Protein AF-K1RT16-F1 (afdb_monomer)

Mean predicted aligned error: 9.26 Å

Organism: NCBI:txid408170

Structure (mmCIF, N/CA/C/O backbone):
data_AF-K1RT16-F1
#
_entry.id   AF-K1RT16-F1
#
loop_
_atom_site.group_PDB
_atom_site.id
_atom_site.type_symbol
_atom_site.label_atom_id
_atom_site.label_alt_id
_atom_site.label_comp_id
_atom_site.label_asym_id
_atom_site.label_entity_id
_atom_site.label_seq_id
_atom_site.pdbx_PDB_ins_code
_atom_site.Cartn_x
_atom_site.Cartn_y
_atom_site.Cartn_z
_atom_site.occupancy
_atom_site.B_iso_or_equiv
_atom_site.auth_seq_id
_atom_site.auth_comp_id
_atom_site.auth_asym_id
_atom_site.auth_atom_id
_atom_site.pdbx_PDB_model_num
ATOM 1 N N . MET A 1 1 ? -18.205 9.769 19.112 1.00 47.03 1 MET A N 1
ATOM 2 C CA . MET A 1 1 ? -17.700 8.475 19.623 1.00 47.03 1 MET A CA 1
ATOM 3 C C . MET A 1 1 ? -16.893 8.660 20.906 1.00 47.03 1 MET A C 1
ATOM 5 O O . MET A 1 1 ? -17.236 8.002 21.869 1.00 47.03 1 MET A O 1
ATOM 9 N N . LEU A 1 2 ? -15.941 9.605 20.981 1.00 46.44 2 LEU A N 1
ATOM 10 C CA . LEU A 1 2 ? -15.275 9.965 22.253 1.00 46.44 2 LEU A CA 1
ATOM 11 C C . LEU A 1 2 ? -16.250 10.515 23.318 1.00 46.44 2 LEU A C 1
ATOM 13 O O . LEU A 1 2 ? -16.195 10.094 24.462 1.00 46.44 2 LEU A O 1
ATOM 17 N N . TYR A 1 3 ? -17.230 11.332 22.914 1.00 44.03 3 TYR A N 1
ATOM 18 C CA . TYR A 1 3 ? -18.266 11.875 23.812 1.00 44.03 3 TYR A CA 1
ATOM 19 C C . TYR A 1 3 ? -19.158 10.835 24.513 1.00 44.03 3 TYR A C 1
ATOM 21 O O . TYR A 1 3 ? -19.797 11.160 25.505 1.00 44.03 3 TYR A O 1
ATOM 29 N N . TYR A 1 4 ? -19.241 9.600 24.003 1.00 48.12 4 TYR A N 1
ATOM 30 C CA . TYR A 1 4 ? -20.095 8.563 24.601 1.00 48.12 4 TYR A CA 1
ATOM 31 C C . TYR A 1 4 ? -19.373 7.791 25.716 1.00 48.12 4 TYR A C 1
ATOM 33 O O . TYR A 1 4 ? -20.017 7.149 26.536 1.00 48.12 4 TYR A O 1
ATOM 41 N N . ILE A 1 5 ? -18.038 7.863 25.750 1.00 53.12 5 ILE A N 1
ATOM 42 C CA . ILE A 1 5 ? -17.200 7.157 26.728 1.00 53.12 5 ILE A CA 1
ATOM 43 C C . ILE A 1 5 ? -17.189 7.900 28.074 1.00 53.12 5 ILE A C 1
ATOM 45 O O . ILE A 1 5 ? -17.060 7.269 29.115 1.00 53.12 5 ILE A O 1
ATOM 49 N N . GLU A 1 6 ? -17.379 9.224 28.075 1.00 55.75 6 GLU A N 1
ATOM 50 C CA . GLU A 1 6 ? -17.314 10.048 29.293 1.00 55.75 6 GLU A CA 1
ATOM 51 C C . GLU A 1 6 ? -18.537 9.916 30.218 1.00 55.75 6 GLU A C 1
ATOM 53 O O . GLU A 1 6 ? -18.462 10.332 31.371 1.00 55.75 6 GLU A O 1
ATOM 58 N N . GLN A 1 7 ? -19.658 9.348 29.754 1.00 57.47 7 GLN A N 1
ATOM 59 C CA . GLN A 1 7 ? -20.883 9.254 30.566 1.00 57.47 7 GLN A CA 1
ATOM 60 C C . GLN A 1 7 ? -21.006 7.965 31.387 1.00 57.47 7 GLN A C 1
ATOM 62 O O . GLN A 1 7 ? -21.809 7.923 32.317 1.00 57.47 7 GLN A O 1
ATOM 67 N N . ASP A 1 8 ? -20.210 6.938 31.086 1.00 70.69 8 ASP A N 1
ATOM 68 C CA . ASP A 1 8 ? -20.160 5.706 31.871 1.00 70.69 8 ASP A CA 1
ATOM 69 C C . ASP A 1 8 ? -18.794 5.577 32.550 1.00 70.69 8 ASP A C 1
ATOM 71 O O . ASP A 1 8 ? -17.780 5.249 31.928 1.00 70.69 8 ASP A O 1
ATOM 75 N N . SER A 1 9 ? -18.773 5.853 33.853 1.00 66.44 9 SER A N 1
ATOM 76 C CA . SER A 1 9 ? -17.572 5.855 34.691 1.00 66.44 9 SER A CA 1
ATOM 77 C C . SER A 1 9 ? -16.853 4.505 34.700 1.00 66.44 9 SER A C 1
ATOM 79 O O . SER A 1 9 ? -15.630 4.469 34.828 1.00 66.44 9 SER A O 1
ATOM 81 N N . ASN A 1 10 ? -17.575 3.399 34.497 1.00 69.44 10 ASN A N 1
ATOM 82 C CA . ASN A 1 10 ? -16.981 2.066 34.413 1.00 69.44 10 ASN A CA 1
ATOM 83 C C . ASN A 1 10 ? -16.214 1.869 33.101 1.00 69.44 10 ASN A C 1
ATOM 85 O O . ASN A 1 10 ? -15.058 1.446 33.105 1.00 69.44 10 ASN A O 1
ATOM 89 N N . THR A 1 11 ? -16.829 2.254 31.983 1.00 67.56 11 THR A N 1
ATOM 90 C CA . THR A 1 11 ? -16.202 2.210 30.662 1.00 67.56 11 THR A CA 1
ATOM 91 C C . THR A 1 11 ? -14.984 3.140 30.601 1.00 67.56 11 THR A C 1
ATOM 93 O O . THR A 1 11 ? -13.919 2.723 30.151 1.00 67.56 11 THR A O 1
ATOM 96 N N . PHE A 1 12 ? -15.077 4.365 31.132 1.00 66.50 12 PHE A N 1
ATOM 97 C CA . PHE A 1 12 ? -13.948 5.304 31.213 1.00 66.50 12 PHE A CA 1
ATOM 98 C C . PHE A 1 12 ? -12.768 4.752 32.032 1.00 66.50 12 PHE A C 1
ATOM 100 O O . PHE A 1 12 ? -11.617 4.842 31.601 1.00 66.50 12 PHE A O 1
ATOM 107 N N . ASN A 1 13 ? -13.040 4.131 33.183 1.00 67.75 13 ASN A N 1
ATOM 108 C CA . ASN A 1 13 ? -12.004 3.511 34.011 1.00 67.75 13 ASN A CA 1
ATOM 109 C C . ASN A 1 13 ? -11.346 2.321 33.308 1.00 67.75 13 ASN A C 1
ATOM 111 O O . ASN A 1 13 ? -10.123 2.230 33.307 1.00 67.75 13 ASN A O 1
ATOM 115 N N . GLN A 1 14 ? -12.125 1.472 32.636 1.00 69.00 14 GLN A N 1
ATOM 116 C CA . GLN A 1 14 ? -11.593 0.349 31.866 1.00 69.00 14 GLN A CA 1
ATOM 117 C C . GLN A 1 14 ? -10.727 0.818 30.686 1.00 69.00 14 GLN A C 1
ATOM 119 O O . GLN A 1 14 ? -9.658 0.260 30.441 1.00 69.00 14 GLN A O 1
ATOM 124 N N . TYR A 1 15 ? -11.131 1.879 29.978 1.00 70.44 15 TYR A N 1
ATOM 125 C CA . TYR A 1 15 ? -10.297 2.500 28.946 1.00 70.44 15 TYR A CA 1
ATOM 126 C C . TYR A 1 15 ? -8.986 3.044 29.521 1.00 70.44 15 TYR A C 1
ATOM 128 O O . TYR A 1 15 ? -7.932 2.818 28.930 1.00 70.44 15 TYR A O 1
ATOM 136 N N . ASN A 1 16 ? -9.019 3.722 30.670 1.00 67.06 16 ASN A N 1
ATOM 137 C CA . ASN A 1 16 ? -7.812 4.248 31.310 1.00 67.06 16 ASN A CA 1
ATOM 138 C C . ASN A 1 16 ? -6.908 3.146 31.874 1.00 67.06 16 ASN A C 1
ATOM 140 O O . ASN A 1 16 ? -5.689 3.271 31.810 1.00 67.06 16 ASN A O 1
ATOM 144 N N . GLU A 1 17 ? -7.472 2.046 32.365 1.00 69.88 17 GLU A N 1
ATOM 145 C CA . GLU A 1 17 ? -6.710 0.879 32.806 1.00 69.88 17 GLU A CA 1
ATOM 146 C C . GLU A 1 17 ? -5.985 0.238 31.613 1.00 69.88 17 GLU A C 1
ATOM 148 O O . GLU A 1 17 ? -4.765 0.098 31.637 1.00 69.88 17 GLU A O 1
ATOM 153 N N . VAL A 1 18 ? -6.686 -0.004 30.499 1.00 67.31 18 VAL A N 1
ATOM 154 C CA . VAL A 1 18 ? -6.073 -0.511 29.256 1.00 67.31 18 VAL A CA 1
ATOM 155 C C . VAL A 1 18 ? -5.019 0.459 28.705 1.00 67.31 18 VAL A C 1
ATOM 157 O O . VAL A 1 18 ? -3.953 0.024 28.273 1.00 67.31 18 VAL A O 1
ATOM 160 N N . MET A 1 19 ? -5.277 1.769 28.742 1.00 65.56 19 MET A N 1
ATOM 161 C CA . MET A 1 19 ? -4.332 2.793 28.276 1.00 65.56 19 MET A CA 1
ATOM 162 C C . MET A 1 19 ? -3.127 2.977 29.207 1.00 65.56 19 MET A C 1
ATOM 164 O O . MET A 1 19 ? -2.052 3.321 28.724 1.00 65.56 19 MET A O 1
ATOM 168 N N . SER A 1 20 ? -3.272 2.738 30.513 1.00 67.06 20 SER A N 1
ATOM 169 C CA . SER A 1 20 ? -2.160 2.777 31.477 1.00 67.06 20 SER A CA 1
ATOM 170 C C . SER A 1 20 ? -1.282 1.522 31.418 1.00 67.06 20 SER A C 1
ATOM 172 O O . SER A 1 20 ? -0.092 1.594 31.714 1.00 67.06 20 SER A O 1
ATOM 174 N N . VAL A 1 21 ? -1.845 0.395 30.967 1.00 71.75 21 VAL A N 1
ATOM 175 C CA . VAL A 1 21 ? -1.130 -0.863 30.687 1.00 71.75 21 VAL A CA 1
ATOM 176 C C . VAL A 1 21 ? -0.561 -0.897 29.257 1.00 71.75 21 VAL A C 1
ATOM 178 O O . VAL A 1 21 ? 0.253 -1.762 28.923 1.00 71.75 21 VAL A O 1
ATOM 181 N N . ALA A 1 22 ? -0.946 0.045 28.391 1.00 71.88 22 ALA A N 1
ATOM 182 C CA . ALA A 1 22 ? -0.449 0.101 27.024 1.00 71.88 22 ALA A CA 1
ATOM 183 C C . ALA A 1 22 ? 1.069 0.358 27.009 1.00 71.88 22 ALA A C 1
ATOM 185 O O . ALA A 1 22 ? 1.546 1.439 27.344 1.00 71.88 22 ALA A O 1
ATOM 186 N N . LEU A 1 23 ? 1.834 -0.637 26.547 1.00 82.00 23 LEU A N 1
ATOM 187 C CA . LEU A 1 23 ? 3.296 -0.560 26.401 1.00 82.00 23 LEU A CA 1
ATOM 188 C C . LEU A 1 23 ? 3.757 0.545 25.434 1.00 82.00 23 LEU A C 1
ATOM 190 O O . LEU A 1 23 ? 4.939 0.885 25.404 1.00 82.00 23 LEU A O 1
ATOM 194 N N . VAL A 1 24 ? 2.844 1.064 24.610 1.00 85.88 24 VAL A N 1
ATOM 195 C CA . VAL A 1 24 ? 3.114 2.077 23.591 1.00 85.88 24 VAL A CA 1
ATOM 196 C C . VAL A 1 24 ? 2.025 3.143 23.583 1.00 85.88 24 VAL A C 1
ATOM 198 O O . VAL A 1 24 ? 0.837 2.845 23.693 1.00 85.88 24 VAL A O 1
ATOM 201 N N . THR A 1 25 ? 2.426 4.399 23.404 1.00 90.38 25 THR A N 1
ATOM 202 C CA . THR A 1 25 ? 1.498 5.527 23.295 1.00 90.38 25 THR A CA 1
ATOM 203 C C . THR A 1 25 ? 0.879 5.603 21.899 1.00 90.38 25 THR A C 1
ATOM 205 O O . THR A 1 25 ? 1.467 5.169 20.903 1.00 90.38 25 THR A O 1
ATOM 208 N N . ASN A 1 26 ? -0.288 6.245 21.787 1.00 89.44 26 ASN A N 1
ATOM 209 C CA . ASN A 1 26 ? -0.920 6.514 20.489 1.00 89.44 26 ASN A CA 1
ATOM 210 C C . ASN A 1 26 ? 0.012 7.275 19.534 1.00 89.44 26 ASN A C 1
ATOM 212 O O . ASN A 1 26 ? 0.035 7.006 18.336 1.00 89.44 26 ASN A O 1
ATOM 216 N N . GLU A 1 27 ? 0.821 8.197 20.054 1.00 91.94 27 GLU A N 1
ATOM 217 C CA . GLU A 1 27 ? 1.805 8.937 19.262 1.00 91.94 27 GLU A CA 1
ATOM 218 C C . GLU A 1 27 ? 2.884 8.016 18.687 1.00 91.94 27 GLU A C 1
ATOM 220 O O . GLU A 1 27 ? 3.242 8.149 17.515 1.00 91.94 27 GLU A O 1
ATOM 225 N N . GLN A 1 28 ? 3.366 7.050 19.477 1.00 92.44 28 GLN A N 1
ATOM 226 C CA . GLN A 1 28 ? 4.324 6.044 19.017 1.00 92.44 28 GLN A CA 1
ATOM 227 C C . GLN A 1 28 ? 3.714 5.153 17.930 1.00 92.44 28 GLN A C 1
ATOM 229 O O . GLN A 1 28 ? 4.355 4.928 16.901 1.00 92.44 28 GLN A O 1
ATOM 234 N N . VAL A 1 29 ? 2.460 4.719 18.100 1.00 91.75 29 VAL A N 1
ATOM 235 C CA . VAL A 1 29 ? 1.731 3.928 17.094 1.00 91.75 29 VAL A CA 1
ATOM 236 C C . VAL A 1 29 ? 1.541 4.725 15.801 1.00 91.75 29 VAL A C 1
ATOM 238 O O . VAL A 1 29 ? 1.883 4.248 14.720 1.00 91.75 29 VAL A O 1
ATOM 241 N N . ILE A 1 30 ? 1.070 5.972 15.887 1.00 91.50 30 ILE A N 1
ATOM 242 C CA . ILE A 1 30 ? 0.873 6.844 14.719 1.00 91.50 30 ILE A CA 1
ATOM 243 C C . ILE A 1 30 ? 2.204 7.114 14.011 1.00 91.50 30 ILE A C 1
ATOM 245 O O . ILE A 1 30 ? 2.259 7.126 12.778 1.00 91.50 30 ILE A O 1
ATOM 249 N N . LYS A 1 31 ? 3.287 7.326 14.767 1.00 92.94 31 LYS A N 1
ATOM 250 C CA . LYS A 1 31 ? 4.630 7.506 14.210 1.00 92.94 31 LYS A CA 1
ATOM 251 C C . LYS A 1 31 ? 5.084 6.254 13.461 1.00 92.94 31 LYS A C 1
ATOM 253 O O . LYS A 1 31 ? 5.564 6.385 12.338 1.00 92.94 31 LYS A O 1
ATOM 258 N N . ALA A 1 32 ? 4.884 5.067 14.034 1.00 93.00 32 ALA A N 1
ATOM 259 C CA . ALA A 1 32 ? 5.207 3.801 13.383 1.00 93.00 32 ALA A CA 1
ATOM 260 C C . ALA A 1 32 ? 4.410 3.618 12.084 1.00 93.00 32 ALA A C 1
ATOM 262 O O . ALA A 1 32 ? 5.009 3.426 11.028 1.00 93.00 32 ALA A O 1
ATOM 263 N N . LEU A 1 33 ? 3.084 3.787 12.124 1.00 92.88 33 LEU A N 1
ATOM 264 C CA . LEU A 1 33 ? 2.228 3.680 10.939 1.00 92.88 33 LEU A CA 1
ATOM 265 C C . LEU A 1 33 ? 2.659 4.654 9.836 1.00 92.88 33 LEU A C 1
ATOM 267 O O . LEU A 1 33 ? 2.818 4.254 8.688 1.00 92.88 33 LEU A O 1
ATOM 271 N N . ARG A 1 34 ? 2.941 5.918 10.169 1.00 92.19 34 ARG A N 1
ATOM 272 C CA . ARG A 1 34 ? 3.425 6.900 9.181 1.00 92.19 34 ARG A CA 1
ATOM 273 C C . ARG A 1 34 ? 4.775 6.529 8.567 1.00 92.19 34 ARG A C 1
ATOM 275 O O . ARG A 1 34 ? 5.036 6.948 7.445 1.00 92.19 34 ARG A O 1
ATOM 282 N N . ASN A 1 35 ? 5.630 5.813 9.294 1.00 92.50 35 ASN A N 1
ATOM 283 C CA . ASN A 1 35 ? 6.934 5.385 8.792 1.00 92.50 35 ASN A CA 1
ATOM 284 C C . ASN A 1 35 ? 6.811 4.186 7.841 1.00 92.50 35 ASN A C 1
ATOM 286 O O . ASN A 1 35 ? 7.506 4.155 6.832 1.00 92.50 35 ASN A O 1
ATOM 290 N N . TYR A 1 36 ? 5.913 3.237 8.128 1.00 92.19 36 TYR A N 1
ATOM 291 C CA . TYR A 1 36 ? 5.651 2.091 7.245 1.00 92.19 36 TYR A CA 1
ATOM 292 C C . TYR A 1 36 ? 4.845 2.457 5.993 1.00 92.19 36 TYR A C 1
ATOM 294 O O . TYR A 1 36 ? 4.934 1.763 4.985 1.00 92.19 36 TYR A O 1
ATOM 302 N N . ASN A 1 37 ? 4.098 3.563 6.040 1.00 94.62 37 ASN A N 1
ATOM 303 C CA . ASN A 1 37 ? 3.178 3.984 4.986 1.00 94.62 37 ASN A CA 1
ATOM 304 C C . ASN A 1 37 ? 3.584 5.347 4.382 1.00 94.62 37 ASN A C 1
ATOM 306 O O . ASN A 1 37 ? 2.866 6.341 4.546 1.00 94.62 37 ASN A O 1
ATOM 310 N N . PRO A 1 38 ? 4.736 5.453 3.689 1.00 93.31 38 PRO A N 1
ATOM 311 C CA . PRO A 1 38 ? 5.239 6.728 3.168 1.00 93.31 38 PRO A CA 1
ATOM 312 C C . PRO A 1 38 ? 4.286 7.400 2.161 1.00 93.31 38 PRO A C 1
ATOM 314 O O . PRO A 1 38 ? 4.228 8.634 2.099 1.00 93.31 38 PRO A O 1
ATOM 317 N N . TRP A 1 39 ? 3.456 6.622 1.449 1.00 93.88 39 TRP A N 1
ATOM 318 C CA . TRP A 1 39 ? 2.442 7.150 0.523 1.00 93.88 39 TRP A CA 1
ATOM 319 C C . TRP A 1 39 ? 1.361 7.999 1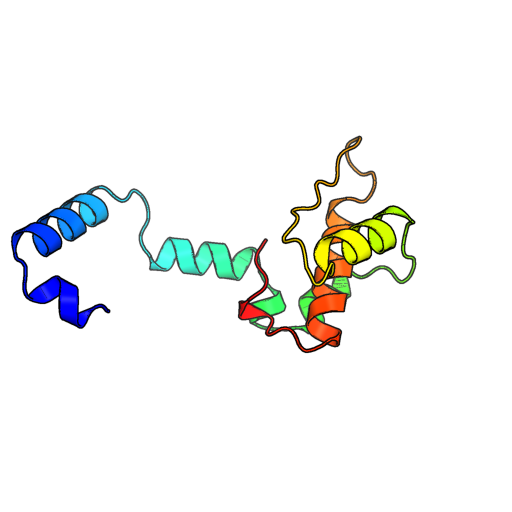.199 1.00 93.88 39 TRP A C 1
ATOM 321 O O . TRP A 1 39 ? 0.694 8.786 0.531 1.00 93.88 39 TRP A O 1
ATOM 331 N N . TRP A 1 40 ? 1.205 7.916 2.526 1.00 95.00 40 TRP A N 1
ATOM 332 C CA . TRP A 1 40 ? 0.286 8.786 3.270 1.00 95.00 40 TRP A CA 1
ATOM 333 C C . TRP A 1 40 ? 0.690 10.259 3.238 1.00 95.00 40 TRP A C 1
ATOM 335 O O . TRP A 1 40 ? -0.162 11.128 3.434 1.00 95.00 40 TRP A O 1
ATOM 345 N N . ARG A 1 41 ? 1.987 10.542 3.061 1.00 91.88 41 ARG A N 1
ATOM 346 C CA . ARG A 1 41 ? 2.520 11.908 2.962 1.00 91.88 41 ARG A CA 1
ATOM 347 C C . ARG A 1 41 ? 2.731 12.314 1.513 1.00 91.88 41 ARG A C 1
ATOM 349 O O . ARG A 1 41 ? 2.394 13.432 1.146 1.00 91.88 41 ARG A O 1
ATOM 356 N N . ASN A 1 42 ? 3.292 11.407 0.720 1.00 91.62 42 ASN A N 1
ATOM 357 C CA . ASN A 1 42 ? 3.592 11.633 -0.683 1.00 91.62 42 ASN A CA 1
ATOM 358 C C . ASN A 1 42 ? 3.121 10.421 -1.497 1.00 91.62 42 ASN A C 1
ATOM 360 O O . ASN A 1 42 ? 3.818 9.409 -1.481 1.00 91.62 42 ASN A O 1
ATOM 364 N N . PRO A 1 43 ? 1.993 10.501 -2.225 1.00 87.00 43 PRO A N 1
ATOM 365 C CA . PRO A 1 43 ? 1.481 9.388 -3.028 1.00 87.00 43 PRO A CA 1
ATOM 366 C C . PRO A 1 43 ? 2.512 8.803 -4.008 1.00 87.00 43 PRO A C 1
ATOM 368 O O . PRO A 1 43 ? 2.515 7.598 -4.248 1.00 87.00 43 PRO A O 1
ATOM 371 N N . SER A 1 44 ? 3.449 9.621 -4.500 1.00 86.62 4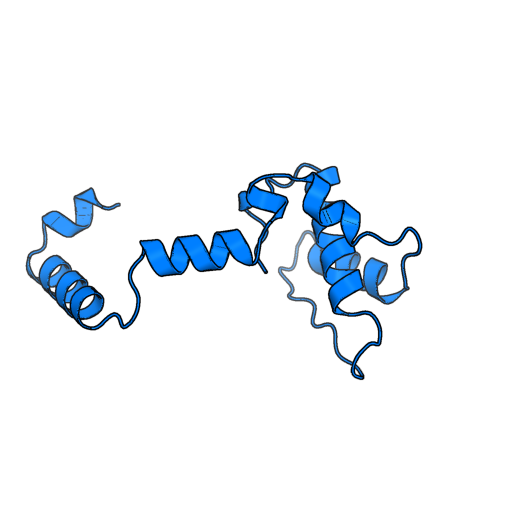4 SER A N 1
ATOM 372 C CA . SER A 1 44 ? 4.532 9.180 -5.387 1.00 86.62 44 SER A CA 1
ATOM 373 C C . SER A 1 44 ? 5.570 8.284 -4.703 1.00 86.62 44 SER A C 1
ATOM 375 O O . SER A 1 44 ? 6.314 7.605 -5.398 1.00 86.62 44 SER A O 1
ATOM 377 N N . ALA A 1 45 ? 5.610 8.214 -3.369 1.00 86.75 45 ALA A N 1
ATOM 378 C CA . ALA A 1 45 ? 6.529 7.329 -2.651 1.00 86.75 45 ALA A CA 1
ATOM 379 C C . ALA A 1 45 ? 6.257 5.838 -2.926 1.00 86.75 45 ALA A C 1
ATOM 381 O O . ALA A 1 45 ? 7.157 5.018 -2.799 1.00 86.75 45 ALA A O 1
ATOM 382 N N . ALA A 1 46 ? 5.033 5.471 -3.330 1.00 82.44 46 ALA A N 1
ATOM 383 C CA . ALA A 1 46 ? 4.744 4.112 -3.791 1.00 82.44 46 ALA A CA 1
ATOM 384 C C . ALA A 1 46 ? 5.326 3.824 -5.190 1.00 82.44 46 ALA A C 1
ATOM 386 O O . ALA A 1 46 ? 5.611 2.670 -5.501 1.00 82.44 46 ALA A O 1
ATOM 387 N N . LYS A 1 47 ? 5.530 4.862 -6.017 1.00 80.25 47 LYS A N 1
ATOM 388 C CA . LYS A 1 47 ? 6.042 4.745 -7.395 1.00 80.25 47 LYS A CA 1
ATOM 389 C C . LYS A 1 47 ? 7.526 4.413 -7.452 1.00 80.25 47 LYS A C 1
ATOM 391 O O . LYS A 1 47 ? 7.963 3.801 -8.416 1.00 80.25 47 LYS A O 1
ATOM 396 N N . GLU A 1 48 ? 8.294 4.768 -6.423 1.00 76.75 48 GLU A N 1
ATOM 397 C CA . GLU A 1 48 ? 9.721 4.421 -6.337 1.00 76.75 48 GLU A CA 1
ATOM 398 C C . GLU A 1 48 ? 9.946 2.898 -6.341 1.00 76.75 48 GLU A C 1
ATOM 400 O O . GLU A 1 48 ? 10.949 2.413 -6.860 1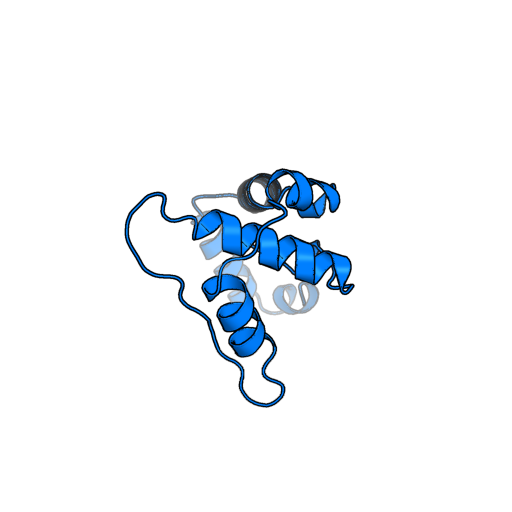.00 76.75 48 GLU A O 1
ATOM 405 N N . GLU A 1 49 ? 8.973 2.139 -5.830 1.00 73.25 49 GLU A N 1
ATOM 406 C CA . GLU A 1 49 ? 8.987 0.672 -5.795 1.00 73.25 49 GLU A CA 1
ATOM 407 C C . GLU A 1 49 ? 8.183 0.032 -6.945 1.00 73.25 49 GLU A C 1
ATOM 409 O O . GLU A 1 49 ? 8.191 -1.195 -7.115 1.00 73.25 49 GLU A O 1
ATOM 414 N N . ASP A 1 50 ? 7.504 0.846 -7.761 1.00 77.06 50 ASP A N 1
ATOM 415 C CA . ASP A 1 50 ? 6.721 0.396 -8.909 1.00 77.06 50 ASP A CA 1
ATOM 416 C C . ASP A 1 50 ? 7.635 0.130 -10.109 1.00 77.06 50 ASP A C 1
ATOM 418 O O . ASP A 1 50 ? 7.942 0.993 -10.936 1.00 77.06 50 ASP A O 1
ATOM 422 N N . ARG A 1 51 ? 8.124 -1.109 -10.195 1.00 78.62 51 ARG A N 1
ATOM 423 C CA . ARG A 1 51 ? 8.862 -1.562 -11.375 1.00 78.62 51 ARG A CA 1
ATOM 424 C C . ARG A 1 51 ? 7.894 -1.691 -12.556 1.00 78.62 51 ARG A C 1
ATOM 426 O O . ARG A 1 51 ? 6.871 -2.351 -12.400 1.00 78.62 51 ARG A O 1
ATOM 433 N N . PRO A 1 52 ? 8.261 -1.241 -13.769 1.00 78.38 52 PRO A N 1
ATOM 434 C CA . PRO A 1 52 ? 7.342 -1.188 -14.913 1.00 78.38 52 PRO A CA 1
ATOM 435 C C . PRO A 1 52 ? 6.829 -2.557 -15.389 1.00 78.38 52 PRO A C 1
ATOM 437 O O . PRO A 1 52 ? 5.869 -2.627 -16.151 1.00 78.38 52 PRO A O 1
ATOM 440 N N . GLN A 1 53 ? 7.465 -3.659 -14.975 1.00 87.00 53 GLN A N 1
ATOM 441 C CA . GLN A 1 53 ? 7.061 -5.002 -15.371 1.00 87.00 53 GLN A CA 1
ATOM 442 C C . GLN A 1 53 ? 6.207 -5.681 -14.295 1.00 87.00 53 GLN A C 1
ATOM 444 O O . GLN A 1 53 ? 6.671 -5.971 -13.187 1.00 87.00 53 GLN A O 1
ATOM 449 N N . HIS A 1 54 ? 4.972 -6.014 -14.666 1.00 90.50 54 HIS A N 1
ATOM 450 C CA . HIS A 1 54 ? 4.040 -6.759 -13.828 1.00 90.50 54 HIS A CA 1
ATOM 451 C C . HIS A 1 54 ? 4.148 -8.270 -14.066 1.00 90.50 54 HIS A C 1
ATOM 453 O O . HIS A 1 54 ? 4.203 -8.747 -15.198 1.00 90.50 54 HIS A O 1
ATOM 459 N N . ARG A 1 55 ? 4.180 -9.043 -12.975 1.00 91.31 55 ARG A N 1
ATOM 460 C CA . ARG A 1 55 ? 4.146 -10.516 -13.008 1.00 91.31 55 ARG A CA 1
ATOM 461 C C . ARG A 1 55 ? 2.699 -11.011 -13.025 1.00 91.31 55 ARG A C 1
ATOM 463 O O . ARG A 1 55 ? 1.809 -10.315 -12.555 1.00 91.31 55 ARG A O 1
ATOM 470 N N . VAL A 1 56 ? 2.466 -12.263 -13.426 1.00 94.25 56 VAL A N 1
ATOM 471 C CA . VAL A 1 56 ? 1.123 -12.891 -13.380 1.00 94.25 56 VAL A CA 1
ATOM 472 C C . VAL A 1 56 ? 0.457 -12.728 -12.007 1.00 94.25 56 VAL A C 1
ATOM 474 O O . VAL A 1 56 ? -0.701 -12.333 -11.917 1.00 94.25 56 VAL A O 1
ATOM 477 N N . ALA A 1 57 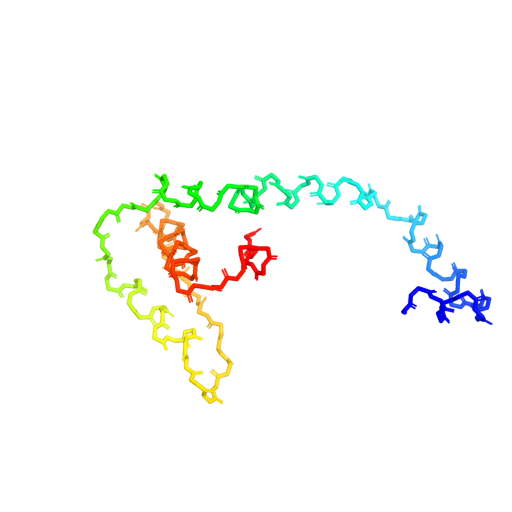? 1.216 -12.935 -10.928 1.00 94.50 57 ALA A N 1
ATOM 478 C CA . ALA A 1 57 ? 0.717 -12.801 -9.561 1.00 94.50 57 ALA A CA 1
ATOM 479 C C . ALA A 1 57 ? 0.164 -11.399 -9.225 1.00 94.50 57 ALA A C 1
ATOM 481 O O . ALA A 1 57 ? -0.743 -11.304 -8.404 1.00 94.50 57 ALA A O 1
ATOM 482 N N . TYR A 1 58 ? 0.650 -10.327 -9.861 1.00 95.31 58 TYR A N 1
ATOM 483 C CA . TYR A 1 58 ? 0.083 -8.983 -9.703 1.00 95.31 58 TYR A CA 1
ATOM 484 C C . TYR A 1 58 ? -1.355 -8.924 -10.238 1.00 95.31 58 TYR A C 1
ATOM 486 O O . TYR A 1 58 ? -2.273 -8.545 -9.510 1.00 95.31 58 TYR A O 1
ATOM 494 N N . HIS A 1 59 ? -1.569 -9.385 -11.473 1.00 95.12 59 HIS A N 1
ATOM 495 C CA . HIS A 1 59 ? -2.887 -9.369 -12.113 1.00 95.12 59 HIS A CA 1
ATOM 496 C C . HIS A 1 59 ? -3.889 -10.271 -11.385 1.00 95.12 59 HIS A C 1
ATOM 498 O O . HIS A 1 59 ? -5.028 -9.870 -11.146 1.00 95.12 59 HIS A O 1
ATOM 504 N N . GLU A 1 60 ? -3.453 -11.461 -10.970 1.00 94.94 60 GLU A N 1
ATOM 505 C CA . GLU A 1 60 ? -4.285 -12.393 -10.204 1.00 94.94 60 GLU A CA 1
ATOM 506 C C . GLU A 1 60 ? -4.697 -11.803 -8.850 1.00 94.94 60 GLU A C 1
ATOM 508 O O . GLU A 1 60 ? -5.857 -11.911 -8.448 1.00 94.94 60 GLU A O 1
ATOM 513 N N . THR A 1 61 ? -3.771 -11.122 -8.169 1.00 94.62 61 THR A N 1
ATOM 514 C CA . THR A 1 61 ? -4.049 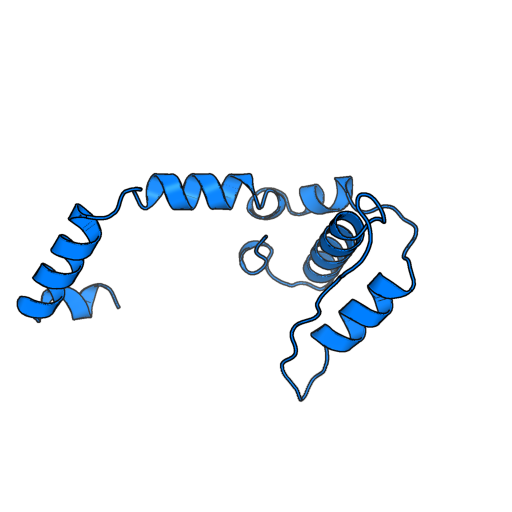-10.479 -6.880 1.00 94.62 61 THR A CA 1
ATOM 515 C C . THR A 1 61 ? -5.075 -9.360 -7.028 1.00 94.62 61 THR A C 1
ATOM 517 O O . THR A 1 61 ? -6.056 -9.342 -6.284 1.00 94.62 61 THR A O 1
ATOM 520 N N . LEU A 1 62 ? -4.918 -8.475 -8.021 1.00 93.38 62 LEU A N 1
ATOM 521 C CA . LEU A 1 62 ? -5.906 -7.427 -8.298 1.00 93.38 62 LEU A CA 1
ATOM 522 C C . LEU A 1 62 ? -7.282 -8.014 -8.623 1.00 93.38 62 LEU A C 1
ATOM 524 O O . LEU A 1 62 ? -8.279 -7.565 -8.060 1.00 93.38 62 LEU A O 1
ATOM 528 N N . ARG A 1 63 ? -7.342 -9.068 -9.451 1.00 92.88 63 ARG A N 1
ATOM 529 C CA . ARG A 1 63 ? -8.603 -9.748 -9.786 1.00 92.88 63 ARG A CA 1
ATOM 530 C C . ARG A 1 63 ? -9.312 -10.291 -8.543 1.00 92.88 63 ARG A C 1
ATOM 532 O O . ARG A 1 63 ? -10.532 -10.187 -8.440 1.00 92.88 63 ARG A O 1
ATOM 539 N N . ILE A 1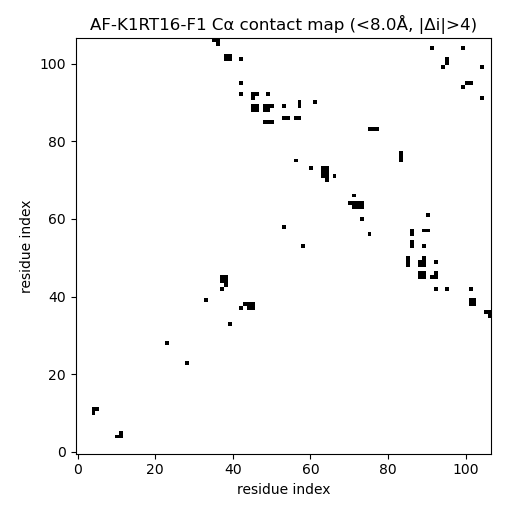 64 ? -8.564 -10.876 -7.605 1.00 92.75 64 ILE A N 1
ATOM 540 C CA . ILE A 1 64 ? -9.110 -11.409 -6.348 1.00 92.75 64 ILE A CA 1
ATOM 541 C C . ILE A 1 64 ? -9.611 -10.275 -5.445 1.00 92.75 64 ILE A C 1
ATOM 543 O O . ILE A 1 64 ? -10.719 -10.372 -4.917 1.00 92.75 64 ILE A O 1
ATOM 547 N N . MET A 1 65 ? -8.818 -9.213 -5.277 1.00 89.81 65 MET A N 1
ATOM 548 C CA . MET A 1 65 ? -9.134 -8.094 -4.379 1.00 89.81 65 MET A CA 1
ATOM 549 C C . MET A 1 65 ? -10.300 -7.232 -4.878 1.00 89.81 65 MET A C 1
ATOM 551 O O . MET A 1 65 ? -11.105 -6.771 -4.075 1.00 89.81 65 MET A O 1
ATOM 555 N N . GLN A 1 66 ? -10.419 -7.024 -6.192 1.00 88.06 66 GLN A N 1
ATOM 556 C CA . GLN A 1 66 ? -11.449 -6.171 -6.806 1.00 88.06 66 GLN A CA 1
ATOM 557 C C . GLN A 1 66 ? -12.766 -6.914 -7.088 1.00 88.06 66 GLN A C 1
ATOM 559 O O . GLN A 1 66 ? -13.655 -6.401 -7.773 1.00 88.06 66 GLN A O 1
ATOM 564 N N . HIS A 1 67 ? -12.920 -8.135 -6.575 1.00 90.12 67 HIS A N 1
ATOM 565 C CA . HIS A 1 67 ? -14.118 -8.927 -6.801 1.00 90.12 67 HIS A CA 1
ATOM 566 C C . HIS A 1 67 ? -15.356 -8.271 -6.159 1.00 90.12 67 HIS A C 1
ATOM 568 O O . HIS A 1 67 ? -15.490 -8.211 -4.939 1.00 90.12 67 HIS A O 1
ATOM 574 N N . LYS A 1 68 ? -16.309 -7.832 -6.990 1.00 86.50 68 LYS A N 1
ATOM 575 C CA . LYS A 1 68 ? -17.429 -6.955 -6.584 1.00 86.50 68 LYS A CA 1
ATOM 576 C C . LYS A 1 68 ? -18.351 -7.526 -5.504 1.00 86.50 68 LYS A C 1
ATOM 578 O O . LYS A 1 68 ? -18.900 -6.770 -4.713 1.00 86.50 68 LYS A O 1
ATOM 583 N N . THR A 1 69 ? -18.552 -8.842 -5.485 1.00 89.12 69 THR A N 1
ATOM 584 C CA . THR A 1 69 ? -19.571 -9.481 -4.632 1.00 89.12 69 THR A CA 1
ATOM 585 C C . THR A 1 69 ? -19.003 -10.251 -3.446 1.00 89.12 69 THR A C 1
ATOM 587 O O . THR A 1 69 ? -19.747 -10.597 -2.536 1.00 89.12 69 THR A O 1
ATOM 590 N N . ILE A 1 70 ? -17.699 -10.535 -3.431 1.00 87.00 70 ILE A N 1
ATOM 591 C CA . ILE A 1 70 ? -17.090 -11.412 -2.424 1.00 87.00 70 ILE A CA 1
ATOM 592 C C . ILE A 1 70 ? -15.847 -10.715 -1.904 1.00 87.00 70 ILE A C 1
ATOM 594 O O . ILE A 1 70 ? -14.880 -10.537 -2.641 1.00 87.00 70 ILE A O 1
ATOM 598 N N . ARG A 1 71 ? -15.875 -10.354 -0.620 1.00 83.31 71 ARG A N 1
ATOM 599 C CA . ARG A 1 71 ? -14.723 -9.779 0.072 1.00 83.31 71 ARG A CA 1
ATOM 600 C C . ARG A 1 71 ? -13.709 -10.889 0.328 1.00 83.31 71 ARG A C 1
ATOM 602 O O . ARG A 1 71 ? -13.964 -11.783 1.131 1.00 83.31 71 ARG A O 1
ATOM 609 N N . ARG A 1 72 ? -12.587 -10.854 -0.389 1.00 85.50 72 ARG A N 1
ATOM 610 C CA . ARG A 1 72 ? -11.499 -11.830 -0.271 1.00 85.50 72 ARG A CA 1
ATOM 611 C C . ARG A 1 72 ? -10.223 -11.147 0.184 1.00 85.50 72 ARG A C 1
ATOM 613 O O . ARG A 1 72 ? -9.961 -10.004 -0.176 1.00 85.50 72 ARG A O 1
ATOM 620 N N . PHE A 1 73 ? -9.408 -11.899 0.908 1.00 88.00 73 PHE A N 1
ATOM 621 C CA . PHE A 1 73 ? -8.012 -11.560 1.141 1.00 88.00 73 PHE A CA 1
ATOM 622 C C . PHE A 1 73 ? -7.158 -12.353 0.153 1.00 88.00 73 PHE A C 1
ATOM 624 O O . PHE A 1 73 ? -7.424 -13.531 -0.093 1.00 88.00 73 PHE A O 1
ATOM 631 N N . ALA A 1 74 ? -6.150 -11.710 -0.431 1.00 90.19 74 ALA A N 1
ATOM 632 C CA . ALA A 1 74 ? -5.166 -12.378 -1.269 1.00 90.19 74 ALA A CA 1
ATOM 633 C C . ALA A 1 74 ? -3.902 -12.650 -0.447 1.00 90.19 74 ALA A C 1
ATOM 635 O O . ALA A 1 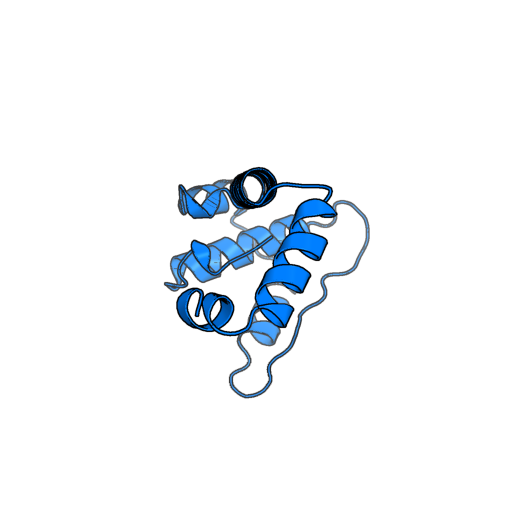74 ? -3.388 -11.753 0.219 1.00 90.19 74 ALA A O 1
ATOM 636 N N . VAL A 1 75 ? -3.398 -13.883 -0.500 1.00 92.75 75 VAL A N 1
ATOM 637 C CA . VAL A 1 75 ? -2.165 -14.280 0.189 1.00 92.75 75 VAL A CA 1
ATOM 638 C C . VAL A 1 75 ? -1.090 -14.555 -0.855 1.00 92.75 75 VAL A C 1
ATOM 640 O O . VAL A 1 75 ? -1.166 -15.528 -1.601 1.00 92.75 75 VAL A O 1
ATOM 643 N N . LEU A 1 76 ? -0.070 -13.699 -0.897 1.00 92.88 76 LEU A N 1
ATOM 644 C CA . LEU A 1 76 ? 1.122 -13.912 -1.715 1.00 92.88 76 LEU A CA 1
ATOM 645 C C . LEU A 1 76 ? 2.117 -14.788 -0.938 1.00 92.88 76 LEU A C 1
ATOM 647 O O . LEU A 1 76 ? 2.719 -14.335 0.035 1.00 92.88 76 LEU A O 1
ATOM 651 N N . SER A 1 77 ? 2.322 -16.032 -1.374 1.00 94.06 77 SER A N 1
ATOM 652 C CA . SER A 1 77 ? 3.267 -16.988 -0.771 1.00 94.06 77 SER A CA 1
ATOM 653 C C . SER A 1 77 ? 4.406 -17.362 -1.736 1.00 94.06 77 SER A C 1
ATOM 655 O O . SER A 1 77 ? 4.343 -17.093 -2.934 1.00 94.06 77 SER A O 1
ATOM 657 N N . GLY A 1 78 ? 5.512 -17.904 -1.210 1.00 94.00 78 GLY A N 1
ATOM 658 C CA . GLY A 1 78 ? 6.673 -18.343 -2.004 1.00 94.00 78 GLY A CA 1
ATOM 659 C C . GLY A 1 78 ? 8.025 -17.992 -1.377 1.00 94.00 78 GLY A C 1
ATOM 660 O O . GLY A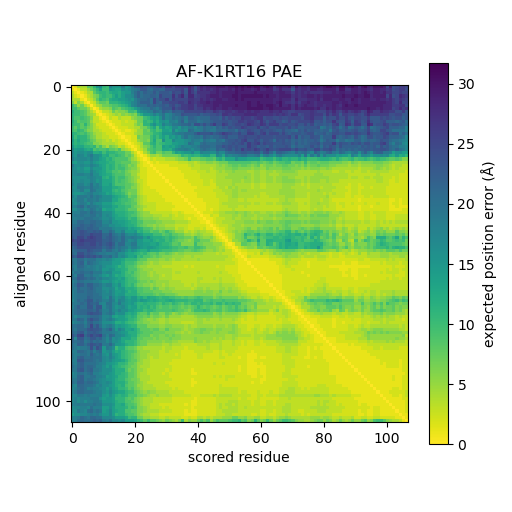 1 78 ? 8.082 -17.341 -0.330 1.00 94.00 78 GLY A O 1
ATOM 661 N N . ALA A 1 79 ? 9.124 -18.374 -2.035 1.00 94.81 79 ALA A N 1
ATOM 662 C CA . ALA A 1 79 ? 10.491 -18.216 -1.522 1.00 94.81 79 ALA A CA 1
ATOM 663 C C . ALA A 1 79 ? 10.894 -16.751 -1.226 1.00 94.81 79 ALA A C 1
ATOM 665 O O . ALA A 1 79 ? 10.257 -15.781 -1.661 1.00 94.81 79 ALA A O 1
ATOM 666 N N . ARG A 1 80 ? 11.966 -16.559 -0.448 1.00 93.50 80 ARG A N 1
ATOM 667 C CA . ARG A 1 80 ? 12.508 -15.224 -0.135 1.00 93.50 80 ARG A CA 1
ATOM 668 C C . ARG A 1 80 ? 12.985 -14.538 -1.428 1.00 93.50 80 ARG A C 1
ATOM 670 O O . ARG A 1 80 ? 13.540 -15.190 -2.301 1.00 93.50 80 ARG A O 1
ATOM 677 N N . ARG A 1 81 ? 12.784 -13.217 -1.540 1.00 89.62 81 ARG A N 1
ATOM 678 C CA . ARG A 1 81 ? 13.230 -12.370 -2.677 1.00 89.62 81 ARG A CA 1
ATOM 679 C C . ARG A 1 81 ? 12.611 -12.671 -4.055 1.00 89.62 81 ARG A C 1
ATOM 681 O O . ARG A 1 81 ? 13.117 -12.199 -5.062 1.00 89.62 81 ARG A O 1
ATOM 688 N N . VAL A 1 82 ? 11.466 -13.351 -4.117 1.00 91.88 82 VAL A N 1
ATOM 689 C CA . VAL A 1 82 ? 10.743 -13.593 -5.389 1.00 91.88 82 VAL A CA 1
ATOM 690 C C . VAL A 1 82 ? 9.886 -12.411 -5.880 1.00 91.88 82 VAL A C 1
ATOM 692 O O . VAL A 1 82 ? 9.225 -12.528 -6.907 1.00 91.88 82 VAL A O 1
ATOM 695 N N . GLY A 1 83 ? 9.881 -11.280 -5.163 1.00 91.56 83 GLY A N 1
ATOM 696 C CA . GLY A 1 83 ? 9.157 -10.062 -5.564 1.00 91.56 83 GLY A CA 1
ATOM 697 C C . GLY A 1 83 ? 7.752 -9.891 -4.974 1.00 91.56 83 GLY A C 1
ATOM 698 O O . GLY A 1 83 ? 6.989 -9.077 -5.474 1.00 91.56 83 GLY A O 1
ATOM 699 N N . LYS A 1 84 ? 7.395 -10.618 -3.906 1.00 94.00 84 LYS A N 1
ATOM 700 C CA . LYS A 1 84 ? 6.081 -10.473 -3.239 1.00 94.00 84 LYS A CA 1
ATOM 701 C C . LYS A 1 84 ? 5.825 -9.046 -2.741 1.00 94.00 84 LYS A C 1
ATOM 703 O O . LYS A 1 84 ? 4.775 -8.484 -3.013 1.00 94.00 84 LYS A O 1
ATOM 708 N N . THR A 1 85 ? 6.806 -8.453 -2.060 1.00 91.75 85 THR A N 1
ATOM 709 C CA . THR A 1 85 ? 6.731 -7.065 -1.580 1.00 91.75 85 THR A CA 1
ATOM 710 C C . THR A 1 85 ? 6.653 -6.073 -2.740 1.00 91.75 85 THR A C 1
ATOM 712 O O . THR A 1 85 ? 5.877 -5.133 -2.673 1.00 91.75 85 THR A O 1
ATOM 715 N N . THR A 1 86 ? 7.372 -6.322 -3.840 1.00 92.50 86 THR A N 1
ATOM 716 C CA . THR A 1 86 ? 7.266 -5.507 -5.061 1.00 92.50 86 THR A CA 1
ATOM 717 C C . THR A 1 86 ? 5.844 -5.525 -5.613 1.00 92.50 86 THR A C 1
ATOM 719 O O . THR A 1 86 ? 5.290 -4.468 -5.873 1.00 92.50 86 THR A O 1
ATOM 722 N N . ILE A 1 87 ? 5.213 -6.701 -5.711 1.00 93.75 87 ILE A N 1
ATOM 723 C CA . ILE A 1 87 ? 3.812 -6.809 -6.149 1.00 93.75 87 ILE A CA 1
ATOM 724 C C . ILE A 1 87 ? 2.884 -6.015 -5.221 1.00 93.75 87 ILE A C 1
ATOM 726 O O . ILE A 1 87 ? 1.968 -5.355 -5.701 1.00 93.75 87 ILE A O 1
ATOM 730 N N . LEU A 1 88 ? 3.126 -6.042 -3.907 1.00 92.56 88 LEU A N 1
ATOM 731 C CA . LEU A 1 88 ? 2.336 -5.262 -2.955 1.00 92.56 88 LEU A CA 1
ATOM 732 C C . LEU A 1 88 ? 2.461 -3.750 -3.211 1.00 92.56 88 LEU A C 1
ATOM 734 O O . LEU A 1 88 ? 1.437 -3.080 -3.284 1.00 92.56 88 LEU A O 1
ATOM 738 N N . TYR A 1 89 ? 3.669 -3.223 -3.436 1.00 92.88 89 TYR A N 1
ATOM 739 C CA . TYR A 1 89 ? 3.864 -1.812 -3.805 1.00 92.88 89 TYR A CA 1
ATOM 740 C C . TYR A 1 89 ? 3.242 -1.451 -5.159 1.00 92.88 89 TYR A C 1
ATOM 742 O O . TYR A 1 89 ? 2.595 -0.412 -5.265 1.00 92.88 89 TYR A O 1
ATOM 750 N N . GLN A 1 90 ? 3.343 -2.329 -6.160 1.00 93.31 90 GLN A N 1
ATOM 751 C CA . GLN A 1 90 ? 2.673 -2.153 -7.456 1.00 93.31 90 GLN A CA 1
ATOM 752 C C . GLN A 1 90 ? 1.145 -2.065 -7.292 1.00 93.31 90 GLN A C 1
ATOM 754 O O . GLN A 1 90 ? 0.483 -1.259 -7.945 1.00 93.31 90 GLN A O 1
ATOM 759 N N . ILE A 1 91 ? 0.559 -2.867 -6.394 1.00 93.75 91 ILE A N 1
ATOM 760 C CA . ILE A 1 91 ? -0.874 -2.798 -6.068 1.00 93.75 91 ILE A CA 1
ATOM 761 C C . ILE A 1 91 ? -1.206 -1.499 -5.332 1.00 93.75 91 ILE A C 1
ATOM 763 O O . ILE A 1 91 ? -2.201 -0.864 -5.668 1.00 93.75 91 ILE A O 1
ATOM 767 N N . ILE A 1 92 ? -0.391 -1.085 -4.357 1.00 93.94 92 ILE A N 1
ATOM 768 C CA . ILE A 1 92 ? -0.570 0.195 -3.654 1.00 93.94 92 ILE A CA 1
ATOM 769 C C . ILE A 1 92 ? -0.582 1.343 -4.667 1.00 93.94 92 ILE A C 1
ATOM 771 O O . ILE A 1 92 ? -1.513 2.148 -4.648 1.00 93.94 92 ILE A O 1
ATOM 775 N N . ASN A 1 93 ? 0.389 1.382 -5.586 1.00 93.88 93 ASN A N 1
ATOM 776 C CA . ASN A 1 93 ? 0.435 2.409 -6.619 1.00 93.88 93 ASN A CA 1
ATOM 777 C C . ASN A 1 93 ? -0.798 2.354 -7.536 1.00 93.88 93 ASN A C 1
ATOM 779 O O . ASN A 1 93 ? -1.447 3.374 -7.751 1.00 93.88 93 ASN A O 1
ATOM 783 N N . HIS A 1 94 ? -1.201 1.159 -7.980 1.00 93.62 94 HIS A N 1
ATOM 784 C CA . HIS A 1 94 ? -2.425 0.978 -8.762 1.00 93.62 94 HIS A CA 1
ATOM 785 C C . HIS A 1 94 ? -3.666 1.524 -8.040 1.00 93.62 94 HIS A C 1
ATOM 787 O O . HIS A 1 94 ? -4.471 2.220 -8.650 1.00 93.62 94 HIS A O 1
ATOM 793 N N . LEU A 1 95 ? -3.845 1.234 -6.748 1.00 93.81 95 LEU A N 1
ATOM 794 C CA . LEU A 1 95 ? -4.994 1.722 -5.978 1.00 93.81 95 LEU A CA 1
ATOM 795 C C . LEU A 1 95 ? -4.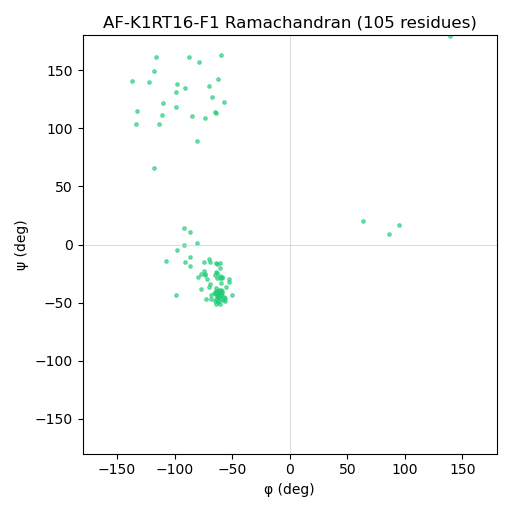998 3.253 -5.879 1.00 93.81 95 LEU A C 1
ATOM 797 O O . LEU A 1 95 ? -6.048 3.869 -6.064 1.00 93.81 95 LEU A O 1
ATOM 801 N N . ILE A 1 96 ? -3.835 3.860 -5.631 1.00 94.25 96 ILE A N 1
ATOM 802 C CA . ILE A 1 96 ? -3.669 5.318 -5.576 1.00 94.25 96 ILE A CA 1
ATOM 803 C C . ILE A 1 96 ? -3.999 5.953 -6.932 1.00 94.25 96 ILE A C 1
ATOM 805 O O . ILE A 1 96 ? -4.808 6.880 -6.985 1.00 94.25 96 ILE A O 1
ATOM 809 N N . ASP A 1 97 ? -3.431 5.433 -8.025 1.00 93.38 97 ASP A N 1
ATOM 810 C CA . ASP A 1 97 ? -3.673 5.931 -9.386 1.00 93.38 97 ASP A CA 1
ATOM 811 C C . ASP A 1 97 ? -5.154 5.767 -9.803 1.00 93.38 97 ASP A C 1
ATOM 813 O O . ASP A 1 97 ? -5.660 6.537 -10.617 1.00 93.38 97 ASP A O 1
ATOM 817 N N . ASN A 1 98 ? -5.886 4.823 -9.194 1.00 94.50 98 ASN A N 1
ATOM 818 C CA . ASN A 1 98 ? -7.331 4.626 -9.381 1.00 94.50 98 ASN A CA 1
ATOM 819 C C . ASN A 1 98 ? -8.207 5.390 -8.362 1.00 94.50 98 ASN A C 1
ATOM 821 O O . ASN A 1 98 ? -9.405 5.125 -8.248 1.00 94.50 98 ASN A O 1
ATOM 825 N N . GLY A 1 99 ? -7.640 6.347 -7.622 1.00 94.56 99 GLY A N 1
ATOM 826 C CA . GLY A 1 99 ? -8.391 7.275 -6.771 1.00 94.56 99 GLY A CA 1
ATOM 827 C C . GLY A 1 99 ? -8.694 6.776 -5.356 1.00 94.56 99 GLY A C 1
ATOM 828 O O . GLY A 1 99 ? -9.435 7.434 -4.621 1.00 94.56 99 GLY A O 1
ATOM 829 N N . VAL A 1 100 ? -8.122 5.646 -4.926 1.00 95.00 100 VAL A N 1
ATOM 830 C CA . VAL A 1 100 ? -8.196 5.238 -3.517 1.00 95.00 100 VAL A CA 1
ATOM 831 C C . VAL A 1 100 ? -7.381 6.222 -2.684 1.00 95.00 100 VAL A C 1
ATOM 833 O O . VAL A 1 100 ? -6.202 6.450 -2.947 1.00 95.00 100 VAL A O 1
ATOM 836 N N . ASN A 1 101 ? -8.001 6.791 -1.646 1.00 95.38 101 ASN A N 1
ATOM 837 C CA . ASN A 1 101 ? -7.304 7.689 -0.731 1.00 95.38 101 ASN A CA 1
ATOM 838 C C . ASN A 1 101 ? -6.079 6.965 -0.124 1.00 95.38 101 ASN A C 1
ATOM 840 O O . ASN A 1 101 ? -6.272 5.943 0.539 1.00 95.38 101 ASN A O 1
ATOM 844 N N . PRO A 1 102 ? -4.846 7.490 -0.277 1.00 94.62 102 PRO A N 1
ATOM 845 C CA . PRO A 1 102 ? -3.628 6.856 0.231 1.00 94.62 102 PRO A CA 1
ATOM 846 C C . PRO A 1 102 ? -3.688 6.501 1.723 1.00 94.62 102 PRO A C 1
ATOM 848 O O . PRO A 1 102 ? -3.131 5.488 2.135 1.00 94.62 102 PRO A O 1
ATOM 851 N N . ARG A 1 103 ? -4.406 7.293 2.535 1.00 93.12 103 ARG A N 1
ATOM 852 C CA . ARG A 1 103 ? -4.585 7.054 3.981 1.00 93.12 103 ARG A CA 1
ATOM 853 C C . ARG A 1 103 ? -5.472 5.851 4.312 1.00 93.12 103 ARG A C 1
ATOM 855 O O . ARG A 1 103 ? -5.499 5.435 5.463 1.00 93.12 103 ARG A O 1
ATOM 862 N N . ASN A 1 104 ? -6.179 5.302 3.325 1.00 94.31 104 ASN A N 1
ATOM 863 C CA . ASN A 1 104 ? -6.984 4.088 3.465 1.00 94.31 104 ASN A CA 1
ATOM 864 C C . ASN A 1 104 ? -6.196 2.817 3.102 1.00 94.31 104 ASN A C 1
ATOM 866 O O . ASN A 1 104 ? -6.750 1.722 3.166 1.00 94.31 104 ASN A O 1
ATOM 870 N N . ILE A 1 105 ? -4.927 2.948 2.703 1.00 94.06 105 ILE A N 1
ATOM 871 C CA . ILE A 1 105 ? -4.059 1.838 2.307 1.00 94.06 105 ILE A CA 1
ATOM 872 C C . ILE A 1 105 ? -2.981 1.673 3.379 1.00 94.06 105 ILE A C 1
ATOM 874 O O . ILE A 1 105 ? -2.244 2.623 3.646 1.00 94.06 105 ILE A O 1
ATOM 878 N N . PHE A 1 106 ? -2.901 0.485 3.976 1.00 91.56 106 PHE A N 1
ATOM 879 C CA . PHE A 1 106 ? -2.020 0.166 5.101 1.00 91.56 106 PHE A CA 1
ATOM 880 C C . PHE A 1 106 ? -1.095 -1.003 4.740 1.00 91.56 106 PHE A C 1
ATOM 882 O O . PHE A 1 106 ? -1.543 -1.973 4.125 1.00 91.56 106 PHE A O 1
ATOM 889 N N . TYR A 1 107 ? 0.162 -0.904 5.161 1.00 84.94 107 TYR A N 1
ATOM 890 C CA . TYR A 1 107 ? 1.179 -1.956 5.192 1.00 84.94 107 TYR A CA 1
ATOM 891 C C . TYR A 1 107 ? 1.601 -2.221 6.633 1.00 84.94 107 TYR A C 1
ATOM 893 O O . TYR A 1 107 ? 1.747 -1.230 7.394 1.00 84.94 107 TYR A O 1
#

Sequence (107 aa):
MLYYIEQDSNTFNQYNEVMSVALVTNEQVIKALRNYNPWWRNPSAAKEEDRPQHRVAYHETLRIMQHKTIRRFAVLSGARRVGKTTILYQIINHLIDNGVNPRNIFY

Solvent-accessible surface area (backbone atoms only — not comparable to full-atom values): 6580 Å² total; per-residue (Å²): 114,75,78,65,42,76,77,38,70,65,59,41,48,52,52,48,50,54,58,72,67,42,94,63,52,72,68,57,52,52,51,50,52,52,66,63,29,51,30,61,82,38,67,66,59,28,50,81,53,41,64,94,75,81,55,72,68,43,58,54,43,51,56,47,58,67,37,90,89,50,95,53,85,77,84,89,83,78,70,87,91,75,46,65,68,44,42,51,31,39,48,52,35,52,41,42,79,71,68,45,60,47,80,80,57,87,112

Secondary structure (DSSP, 8-state):
-GGGTTT-HHHHHHHHHHHHH-SS-HHHHHHHHHHH-GGGT-GGGGGGG--SPPPHHHHHHHHHHT-TT---------STTSSHHHHHHHHHHHHHHTT--GGG---

pLDDT: mean 84.93, std 12.76, range [44.03, 95.38]

InterPro domains:
  IPR027417 P-loop containing nucleoside triphosphate hydrolase [SSF52540] (64-99)
  IPR041682 AAA domain, group 14 [PF13173] (72-107)

Radius of gyration: 18.9 Å; Cα contacts (8 Å, |Δi|>4): 64; chains: 1; bounding box: 34×30×50 Å

Foldseek 3Di:
DVVVQVVDPVSVVVVVVCQVVPPDDPVRVVVVFCVQQVCLPPVCVLVVLADVDDDPLLVVQCCQCVPPPDHDDDDDDDDPPPCPVSSVSNVLNVCVVVPNNSVVDTD